Protein AF-W2YDT4-F1 (afdb_monomer)

Nearest PDB structures (foldseek):
  3k9j-assembly3_B  TM=7.344E-01  e=1.914E+00  Homo sapiens
  3k9j-assembly2_A  TM=7.293E-01  e=2.520E+00  Homo sapiens
  3f2k-assembly2_B  TM=7.353E-01  e=2.813E+00  Homo sapiens
  3k9k-assembly3_B  TM=7.301E-01  e=3.140E+00  Homo sapiens

Secondary structure (DSSP, 8-state):
--------TTPPTT-------PPP--TT-GGG-HIIIIIHHHHHHHHTTS---SHHHHHHHHHHHHHHS-HHHHHHHHHHHHHHHHHHHHTTT-S-PPPP---HHHHHHHT---SSPPPPHHHHHHHHHHHHTT--

Foldseek 3Di:
DDDDDDPPPDDPPDDPPPPDDDDDDDPPCLLLDLCSVFVVVQLVVQLVVDDDDDPVSSVVSSVVSNVPDDPVRSLVSQAQSLQCVLVCLVVVNDDPDDRDPPVQVVCVVVVRSDSHDDRDPVSVVSVVVVVVVVPD

Organism: NCBI:txid1317064

pLDDT: mean 85.75, std 14.41, range [34.41, 97.38]

Mean predicted aligned error: 9.28 Å

InterPro domains:
  IPR036397 Ribonuclease H superfamily [G3DSA:3.30.420.10] (7-96)

Structure (mmCIF, N/CA/C/O backbone):
data_AF-W2YDT4-F1
#
_entry.id   AF-W2YDT4-F1
#
loop_
_atom_site.group_PDB
_atom_site.id
_atom_site.type_symbol
_atom_site.label_atom_id
_atom_site.label_alt_id
_atom_site.label_comp_id
_atom_site.label_asym_id
_atom_site.label_entity_id
_atom_site.label_seq_id
_atom_site.pdbx_PDB_ins_code
_atom_site.Cartn_x
_atom_site.Cartn_y
_atom_site.Cartn_z
_atom_site.occupancy
_atom_site.B_iso_or_equiv
_atom_site.auth_seq_id
_atom_site.auth_comp_id
_atom_site.auth_asym_id
_atom_site.auth_atom_id
_atom_site.pdbx_PDB_model_num
ATOM 1 N N . MET A 1 1 ? -22.522 5.762 -33.317 1.00 40.12 1 MET A N 1
ATOM 2 C CA . MET A 1 1 ? -23.698 6.474 -32.758 1.00 40.12 1 MET A CA 1
ATOM 3 C C . MET A 1 1 ? -24.072 5.719 -31.491 1.00 40.12 1 MET A C 1
ATOM 5 O O . MET A 1 1 ? -24.347 4.539 -31.597 1.00 40.12 1 MET A O 1
ATOM 9 N N . VAL A 1 2 ? -23.873 6.236 -30.281 1.00 34.41 2 VAL A N 1
ATOM 10 C CA . VAL A 1 2 ? -24.555 7.403 -29.704 1.00 34.41 2 VAL A CA 1
ATOM 11 C C . VAL A 1 2 ? -23.588 8.179 -28.803 1.00 34.41 2 VAL A C 1
ATOM 13 O O . VAL A 1 2 ? -23.019 7.625 -27.869 1.00 34.41 2 VAL A O 1
ATOM 16 N N . GLU A 1 3 ? -23.416 9.467 -29.082 1.00 36.69 3 GLU A N 1
ATOM 17 C CA . GLU A 1 3 ? -22.705 10.405 -28.217 1.00 36.69 3 GLU A CA 1
ATOM 18 C C . GLU A 1 3 ? -23.715 10.978 -27.212 1.00 36.69 3 GLU A C 1
ATOM 20 O O . GLU A 1 3 ? -24.691 11.632 -27.590 1.00 36.69 3 GLU A O 1
ATOM 25 N N . ALA A 1 4 ? -23.530 10.690 -25.923 1.00 40.09 4 ALA A N 1
ATOM 26 C CA . ALA A 1 4 ? -24.404 11.188 -24.869 1.00 40.09 4 ALA A CA 1
ATOM 27 C C . ALA A 1 4 ? -24.077 12.659 -24.564 1.00 40.09 4 ALA A C 1
ATOM 29 O O . ALA A 1 4 ? -23.280 12.971 -23.680 1.00 40.09 4 ALA A O 1
ATOM 30 N N . LYS A 1 5 ? -24.718 13.589 -25.280 1.00 46.34 5 LYS A N 1
ATOM 31 C CA . LYS A 1 5 ? -24.719 15.011 -24.910 1.00 46.34 5 LYS A CA 1
ATOM 32 C C . LYS A 1 5 ? -25.525 15.192 -23.623 1.00 46.34 5 LYS A C 1
ATOM 34 O O . LYS A 1 5 ? -26.749 15.301 -23.654 1.00 46.34 5 LYS A O 1
ATOM 39 N N . ARG A 1 6 ? -24.848 15.238 -22.472 1.00 53.28 6 ARG A N 1
ATOM 40 C CA . ARG A 1 6 ? -25.467 15.697 -21.219 1.00 53.28 6 ARG A CA 1
ATOM 41 C C . ARG A 1 6 ? -25.870 17.165 -21.388 1.00 53.28 6 ARG A C 1
ATOM 43 O O . ARG A 1 6 ? -25.023 18.043 -21.522 1.00 53.28 6 ARG A O 1
ATOM 50 N N . SER A 1 7 ? -27.178 17.413 -21.412 1.00 46.66 7 SER A N 1
ATOM 51 C CA . SER A 1 7 ? -27.765 18.751 -21.474 1.00 46.66 7 SER A CA 1
ATOM 52 C C . SER A 1 7 ? -27.407 19.539 -20.209 1.00 46.66 7 SER A C 1
ATOM 54 O O . SER A 1 7 ? -27.920 19.275 -19.126 1.00 46.66 7 SER A O 1
ATOM 56 N N . SER A 1 8 ? -26.493 20.498 -20.358 1.00 57.59 8 SER A N 1
ATOM 57 C CA . SER A 1 8 ? -26.018 21.414 -19.307 1.00 57.59 8 SER A CA 1
ATOM 58 C C . SER A 1 8 ? -27.014 22.554 -18.999 1.00 57.59 8 SER A C 1
ATOM 60 O O . SER A 1 8 ? -26.849 23.299 -18.039 1.00 57.59 8 SER A O 1
ATOM 62 N N . LYS A 1 9 ? -28.092 22.698 -19.783 1.00 57.41 9 LYS A N 1
ATOM 63 C CA . LYS A 1 9 ? -28.881 23.944 -19.831 1.00 57.41 9 LYS A CA 1
ATOM 64 C C . LYS A 1 9 ? -29.820 24.220 -18.642 1.00 57.41 9 LYS A C 1
ATOM 66 O O . LYS A 1 9 ? -30.321 25.331 -18.571 1.00 57.41 9 LYS A O 1
ATOM 71 N N . ASN A 1 10 ? -30.009 23.289 -17.698 1.00 55.78 10 ASN A N 1
ATOM 72 C CA . ASN A 1 10 ? -30.939 23.457 -16.560 1.00 55.78 10 ASN A CA 1
ATOM 73 C C . ASN A 1 10 ? -30.293 23.276 -15.166 1.00 55.78 10 ASN A C 1
ATOM 75 O O . ASN A 1 10 ? -30.990 22.941 -14.208 1.00 55.78 10 ASN A O 1
ATOM 79 N N . ARG A 1 11 ? -28.971 23.446 -15.008 1.00 58.09 11 ARG A N 1
ATOM 80 C CA . ARG A 1 11 ? -28.331 23.295 -13.685 1.00 58.09 11 ARG A CA 1
ATOM 81 C C . ARG A 1 11 ? -28.534 24.570 -12.840 1.00 58.09 11 ARG A C 1
ATOM 83 O O . ARG A 1 11 ? -28.184 25.646 -13.322 1.00 58.09 11 ARG A O 1
ATOM 90 N N . PRO A 1 12 ? -29.054 24.481 -11.599 1.00 60.03 12 PRO A N 1
ATOM 91 C CA . PRO A 1 12 ? -29.156 25.636 -10.708 1.00 60.03 12 PRO A CA 1
ATOM 92 C C . PRO A 1 12 ? -27.767 26.233 -10.448 1.00 60.03 12 PRO A C 1
ATOM 94 O O . PRO A 1 12 ? -26.798 25.509 -10.196 1.00 60.03 12 PRO A O 1
ATOM 97 N N . ALA A 1 13 ? -27.670 27.559 -10.554 1.00 57.53 13 ALA A N 1
ATOM 98 C CA . ALA A 1 13 ? -26.434 28.299 -10.341 1.00 57.53 13 ALA A CA 1
ATOM 99 C C . ALA A 1 13 ? -25.948 28.114 -8.892 1.00 57.53 13 ALA A C 1
ATOM 101 O O . ALA A 1 13 ? -26.710 28.335 -7.955 1.00 57.53 13 ALA A O 1
ATOM 102 N N . GLY A 1 14 ? -24.688 27.703 -8.713 1.00 67.19 14 GLY A N 1
ATOM 103 C CA . GLY A 1 14 ? -24.040 27.616 -7.397 1.00 67.19 14 GLY A CA 1
ATOM 104 C C . GLY A 1 14 ? -23.613 26.220 -6.935 1.00 67.19 14 GLY A C 1
ATOM 105 O O . GLY A 1 14 ? -22.966 26.117 -5.897 1.00 67.19 14 GLY A O 1
ATOM 106 N N . ILE A 1 15 ? -23.902 25.147 -7.682 1.00 66.75 15 ILE A N 1
ATOM 107 C CA . ILE A 1 15 ? -23.344 23.823 -7.360 1.00 66.75 15 ILE A CA 1
ATOM 108 C C . ILE A 1 15 ? -21.902 23.757 -7.889 1.00 66.75 15 ILE A C 1
ATOM 110 O O . ILE A 1 15 ? -21.724 23.843 -9.110 1.00 66.75 15 ILE A O 1
ATOM 114 N N . PRO A 1 16 ? -20.878 23.590 -7.026 1.00 72.25 16 PRO A N 1
ATOM 115 C CA . PRO A 1 16 ? -19.511 23.402 -7.486 1.00 72.25 16 PRO A CA 1
ATOM 116 C C . PRO A 1 16 ? -19.448 22.168 -8.386 1.00 72.25 16 PRO A C 1
ATOM 118 O O . PRO A 1 16 ? -19.904 21.080 -8.031 1.00 72.25 16 PRO A O 1
ATOM 121 N N . GLU A 1 17 ? -18.911 22.350 -9.588 1.00 70.56 17 GLU A N 1
ATOM 122 C CA . GLU A 1 17 ? -18.730 21.254 -10.524 1.00 70.56 17 GLU A CA 1
ATOM 123 C C . GLU A 1 17 ? -17.663 20.304 -9.975 1.00 70.56 17 GLU A C 1
ATOM 125 O O . GLU A 1 17 ? -16.486 20.651 -9.870 1.00 70.56 17 GLU A O 1
ATOM 130 N N . LEU A 1 18 ? -18.084 19.096 -9.595 1.00 78.31 18 LEU A N 1
ATOM 131 C CA . LEU A 1 18 ? -17.175 18.027 -9.202 1.00 78.31 18 LEU A CA 1
ATOM 132 C C . LEU A 1 18 ? -16.365 17.602 -10.429 1.00 78.31 18 LEU A C 1
ATOM 134 O O . LEU A 1 18 ? -16.797 16.776 -11.234 1.00 78.31 18 LEU A O 1
ATOM 138 N N . LYS A 1 19 ? -15.175 18.183 -10.577 1.00 76.12 19 LYS A N 1
ATOM 139 C CA . LYS A 1 19 ? -14.216 17.799 -11.610 1.00 76.12 19 LYS A CA 1
ATOM 140 C C . LYS A 1 19 ? -13.505 16.518 -11.175 1.00 76.12 19 LYS A C 1
ATOM 142 O O . LYS A 1 19 ? -12.483 16.557 -10.498 1.00 76.12 19 LYS A O 1
ATOM 147 N N . CYS A 1 20 ? -14.077 15.375 -11.538 1.00 70.75 20 CYS A N 1
ATOM 148 C CA . CYS A 1 20 ? -13.457 14.070 -11.340 1.00 70.75 20 CYS A CA 1
ATOM 149 C C . CYS A 1 20 ? -12.652 13.692 -12.591 1.00 70.75 20 CYS A C 1
ATOM 151 O O . CYS A 1 20 ? -13.214 13.588 -13.681 1.00 70.75 20 CYS A O 1
ATOM 153 N N . THR A 1 21 ? -11.344 13.490 -12.442 1.00 75.44 21 THR A N 1
ATOM 154 C CA . THR A 1 21 ? -10.492 12.956 -13.511 1.00 75.44 21 THR A CA 1
ATOM 155 C C . THR A 1 21 ? -10.430 11.439 -13.360 1.00 75.44 21 THR A C 1
ATOM 157 O O . THR A 1 21 ? -9.904 10.939 -12.367 1.00 75.44 21 THR A O 1
ATOM 160 N N . SER A 1 22 ? -10.972 10.689 -14.320 1.00 72.44 22 SER A N 1
ATOM 161 C CA . SER A 1 22 ? -10.860 9.228 -14.326 1.00 72.44 22 SER A CA 1
ATOM 162 C C . SER A 1 22 ? -9.451 8.814 -14.745 1.00 72.44 22 SER A C 1
ATOM 164 O O . SER A 1 22 ? -9.018 9.129 -15.853 1.00 72.44 22 SER A O 1
ATOM 166 N N . ILE A 1 23 ? -8.748 8.088 -13.879 1.00 82.12 23 ILE A N 1
ATOM 167 C CA . ILE A 1 23 ? -7.459 7.474 -14.212 1.00 82.12 23 ILE A CA 1
ATOM 168 C C . ILE A 1 23 ? -7.731 6.118 -14.873 1.00 82.12 23 ILE A C 1
ATOM 170 O O . ILE A 1 23 ? -8.568 5.349 -14.396 1.00 82.12 23 ILE A O 1
ATOM 174 N N . ALA A 1 24 ? -7.039 5.823 -15.974 1.00 80.75 24 ALA A N 1
ATOM 175 C CA . ALA A 1 24 ? -7.175 4.546 -16.665 1.00 80.75 24 ALA A CA 1
ATOM 176 C C . ALA A 1 24 ? -6.672 3.391 -15.783 1.00 80.75 24 ALA A C 1
ATOM 178 O O . ALA A 1 24 ? -5.576 3.450 -15.225 1.00 80.75 24 ALA A O 1
ATOM 179 N N . LYS A 1 25 ? -7.469 2.323 -15.685 1.00 81.31 25 LYS A N 1
ATOM 180 C CA . LYS A 1 25 ? -7.113 1.082 -14.992 1.00 81.31 25 LYS A CA 1
ATOM 181 C C . LYS A 1 25 ? -7.338 -0.098 -15.943 1.00 81.31 25 LYS A C 1
ATOM 183 O O . LYS A 1 25 ? -8.445 -0.233 -16.466 1.00 81.31 25 LYS A O 1
ATOM 188 N N . PRO A 1 26 ? -6.336 -0.965 -16.156 1.00 85.06 26 PRO A N 1
ATOM 189 C CA . PRO A 1 26 ? -6.505 -2.151 -16.980 1.00 85.06 26 PRO A CA 1
ATOM 190 C C . PRO A 1 26 ? -7.520 -3.129 -16.360 1.00 85.06 26 PRO A C 1
ATOM 192 O O . PRO A 1 26 ? -7.642 -3.220 -15.130 1.00 85.06 26 PRO A O 1
ATOM 195 N N . PRO A 1 27 ? -8.255 -3.887 -17.192 1.00 85.56 27 PRO A N 1
ATOM 196 C CA . PRO A 1 27 ? -9.226 -4.862 -16.713 1.00 85.56 27 PRO A CA 1
ATOM 197 C C . PRO A 1 27 ? -8.548 -5.967 -15.888 1.00 85.56 27 PRO A C 1
ATOM 199 O O . PRO A 1 27 ? -7.432 -6.381 -16.185 1.00 85.56 27 PRO A O 1
ATOM 202 N N . ARG A 1 28 ? -9.251 -6.478 -14.864 1.00 86.56 28 ARG A N 1
ATOM 203 C CA . ARG A 1 28 ? -8.824 -7.610 -14.007 1.00 86.56 28 ARG A CA 1
ATOM 204 C C . ARG A 1 28 ? -7.496 -7.411 -13.255 1.00 86.56 28 ARG A C 1
ATOM 206 O O . ARG A 1 28 ? -6.818 -8.384 -12.941 1.00 86.56 28 ARG A O 1
ATOM 213 N N . ARG A 1 29 ? -7.139 -6.166 -12.929 1.00 86.38 29 ARG A N 1
ATOM 214 C CA . ARG A 1 29 ? -5.909 -5.830 -12.188 1.00 86.38 29 ARG A CA 1
ATOM 215 C C . ARG A 1 29 ? -6.193 -5.239 -10.813 1.00 86.38 29 ARG A C 1
ATOM 217 O O . ARG A 1 29 ? -6.051 -4.029 -10.657 1.00 86.38 29 ARG A O 1
ATOM 224 N N . PRO A 1 30 ? -6.662 -6.026 -9.826 1.00 86.69 30 PRO A N 1
ATOM 225 C CA . PRO A 1 30 ? -6.997 -5.510 -8.492 1.00 86.69 30 PRO A CA 1
ATOM 226 C C . PRO A 1 30 ? -5.795 -4.839 -7.813 1.00 86.69 30 PRO A C 1
ATOM 228 O O . PRO A 1 30 ? -5.937 -3.803 -7.179 1.00 86.69 30 PRO A O 1
ATOM 231 N N . ASP A 1 31 ? -4.594 -5.339 -8.072 1.00 89.69 31 ASP A N 1
ATOM 232 C CA . ASP A 1 31 ? -3.313 -4.830 -7.591 1.00 89.69 31 ASP A CA 1
ATOM 233 C C . ASP A 1 31 ? -2.984 -3.390 -8.035 1.00 89.69 31 ASP A C 1
ATOM 235 O O . ASP A 1 31 ? -2.166 -2.723 -7.407 1.00 89.69 31 ASP A O 1
ATOM 239 N N . PHE A 1 32 ? -3.661 -2.870 -9.065 1.00 91.44 32 PHE A N 1
ATOM 240 C CA . PHE A 1 32 ? -3.537 -1.472 -9.508 1.00 91.44 32 PHE A CA 1
ATOM 241 C C . PHE A 1 32 ? -4.506 -0.521 -8.786 1.00 91.44 32 PHE A C 1
ATOM 243 O O . PHE A 1 32 ? -4.663 0.632 -9.176 1.00 91.44 32 PHE A O 1
ATOM 250 N N . ASN A 1 33 ? -5.236 -1.001 -7.781 1.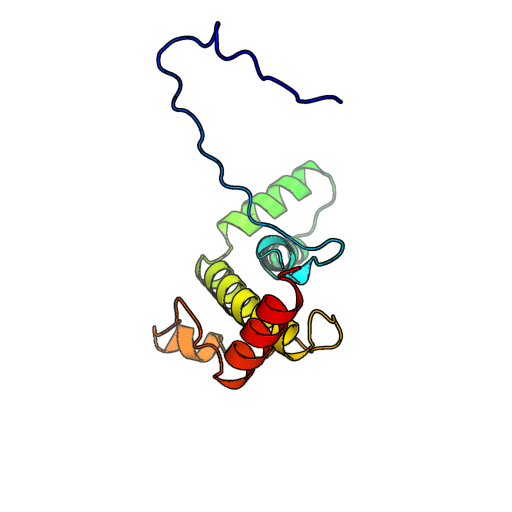00 91.56 33 ASN A N 1
ATOM 251 C CA . ASN A 1 33 ? -6.0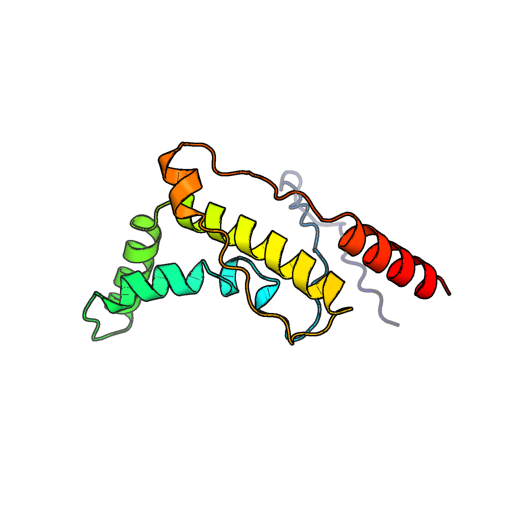83 -0.176 -6.928 1.00 91.56 33 ASN A CA 1
ATOM 252 C C . ASN A 1 33 ? -5.520 -0.198 -5.509 1.00 91.56 33 ASN A C 1
ATOM 254 O O . ASN A 1 33 ? -5.458 -1.250 -4.884 1.00 91.56 33 ASN A O 1
ATOM 258 N N . VAL A 1 34 ? -5.148 0.970 -4.981 1.00 91.81 34 VAL A N 1
ATOM 259 C CA . VAL A 1 34 ? -4.616 1.092 -3.614 1.00 91.81 34 VAL A CA 1
ATOM 260 C C . VAL A 1 34 ? -5.586 0.542 -2.560 1.00 91.81 34 VAL A C 1
ATOM 262 O O . VAL A 1 34 ? -5.147 0.003 -1.540 1.00 91.81 34 VAL A O 1
ATOM 265 N N . LEU A 1 35 ? -6.895 0.645 -2.819 1.00 92.06 35 LEU A N 1
ATOM 266 C CA . LEU A 1 35 ? -7.925 0.176 -1.900 1.00 92.06 35 LEU A CA 1
ATOM 267 C C . LEU A 1 35 ? -7.916 -1.354 -1.789 1.00 92.06 35 LEU A C 1
ATOM 269 O O . LEU A 1 35 ? -7.836 -1.884 -0.680 1.00 92.06 35 LEU A O 1
ATOM 273 N N . ASP A 1 36 ? -7.896 -2.038 -2.935 1.00 92.12 36 ASP A N 1
ATOM 274 C CA . ASP A 1 36 ? -7.848 -3.503 -3.020 1.00 92.12 36 ASP A CA 1
ATOM 275 C C . ASP A 1 36 ? -6.478 -4.051 -2.584 1.00 92.12 36 ASP A C 1
ATOM 277 O O . ASP A 1 36 ? -6.398 -5.076 -1.912 1.00 92.12 36 ASP A O 1
ATOM 281 N N . LEU A 1 37 ? -5.392 -3.350 -2.934 1.00 90.69 37 LEU A N 1
ATOM 282 C CA . LEU A 1 37 ? -4.017 -3.799 -2.704 1.00 90.69 37 LEU A CA 1
ATOM 283 C C . LEU A 1 37 ? -3.663 -3.922 -1.216 1.00 90.69 37 LEU A C 1
ATOM 285 O O . LEU A 1 37 ? -2.847 -4.764 -0.844 1.00 90.69 37 LEU A O 1
ATOM 289 N N . GLY A 1 38 ? -4.228 -3.074 -0.355 1.00 89.94 38 GLY A N 1
ATOM 290 C CA . GLY A 1 38 ? -3.857 -3.104 1.060 1.00 89.94 38 GLY A CA 1
ATOM 291 C C . GLY A 1 38 ? -4.788 -2.395 2.030 1.00 89.94 38 GLY A C 1
ATOM 292 O O . GLY A 1 38 ? -4.741 -2.699 3.219 1.00 89.94 38 GLY A O 1
ATOM 293 N N . PHE A 1 39 ? -5.621 -1.458 1.579 1.00 91.06 39 PHE A N 1
ATOM 294 C CA . PHE A 1 39 ? -6.463 -0.703 2.506 1.00 91.06 39 PHE A CA 1
ATOM 295 C C . PHE A 1 39 ? -7.588 -1.569 3.084 1.00 91.06 39 PHE A C 1
ATOM 297 O O . PHE A 1 39 ? -7.687 -1.715 4.303 1.00 91.06 39 PHE A O 1
ATOM 304 N N . PHE A 1 40 ? -8.382 -2.214 2.224 1.00 92.50 40 PHE A N 1
ATOM 305 C CA . PHE A 1 40 ? -9.486 -3.067 2.667 1.00 92.50 40 PHE A CA 1
ATOM 306 C C . PHE A 1 40 ? -9.001 -4.288 3.443 1.00 92.50 40 PHE A C 1
ATOM 308 O O . PHE A 1 40 ? -9.564 -4.598 4.490 1.00 92.50 40 PHE A O 1
ATOM 315 N N . SER A 1 41 ? -7.911 -4.925 3.006 1.00 93.06 41 SER A N 1
ATOM 316 C CA . SER A 1 41 ? -7.324 -6.055 3.735 1.00 93.06 41 SER A CA 1
ATOM 317 C C . SER A 1 41 ? -6.822 -5.653 5.125 1.00 93.06 41 SER A C 1
ATOM 319 O O . SER A 1 41 ? -6.939 -6.436 6.067 1.00 93.06 41 SER A O 1
ATOM 321 N N . SER A 1 42 ? -6.337 -4.418 5.293 1.00 93.94 42 SER A N 1
ATOM 322 C CA . SER A 1 42 ? -5.951 -3.898 6.608 1.00 93.94 42 SER A CA 1
ATOM 323 C C . SER A 1 42 ? -7.159 -3.720 7.528 1.00 93.94 42 SER A C 1
ATOM 325 O O . SER A 1 42 ? -7.124 -4.190 8.662 1.00 93.94 42 SER A O 1
ATOM 327 N N . ILE A 1 43 ? -8.247 -3.108 7.049 1.00 94.62 43 ILE A N 1
ATOM 328 C CA . ILE A 1 43 ? -9.489 -2.965 7.833 1.00 94.62 43 ILE A CA 1
ATOM 329 C C . ILE A 1 43 ? -10.055 -4.342 8.189 1.00 94.62 43 ILE A C 1
ATOM 331 O O . ILE A 1 43 ? -10.419 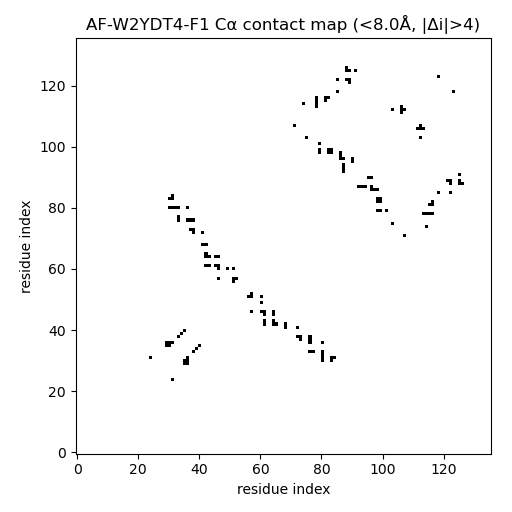-4.596 9.336 1.00 94.62 43 ILE A O 1
ATOM 335 N N . GLN A 1 44 ? -10.059 -5.265 7.230 1.00 93.69 44 GLN A N 1
ATOM 336 C CA . GLN A 1 44 ? -10.533 -6.627 7.435 1.00 93.69 44 GLN A CA 1
ATOM 337 C C . GLN A 1 44 ? -9.700 -7.366 8.496 1.00 93.69 44 GLN A C 1
ATOM 339 O O . GLN A 1 44 ? -10.253 -8.048 9.354 1.00 93.69 44 GLN A O 1
ATOM 344 N N . ALA A 1 45 ? -8.377 -7.175 8.522 1.00 93.75 45 ALA A N 1
ATOM 345 C CA . ALA A 1 45 ? -7.517 -7.738 9.563 1.00 93.75 45 ALA A CA 1
ATOM 346 C C . ALA A 1 45 ? -7.834 -7.198 10.973 1.00 93.75 45 ALA A C 1
ATOM 348 O O . ALA A 1 45 ? -7.662 -7.927 11.953 1.00 93.75 45 ALA A O 1
ATOM 349 N N . HIS A 1 46 ? -8.306 -5.951 11.094 1.00 91.38 46 HIS A N 1
ATOM 350 C CA . HIS A 1 46 ? -8.834 -5.414 12.354 1.00 91.38 46 HIS A CA 1
ATOM 351 C C . HIS A 1 46 ? -10.193 -6.036 12.700 1.00 91.38 46 HIS A C 1
ATOM 353 O O . HIS A 1 46 ? -10.390 -6.490 13.829 1.00 91.38 46 HIS A O 1
ATOM 359 N N . GLN A 1 47 ? -11.101 -6.119 11.725 1.00 92.31 47 GLN A N 1
ATOM 360 C CA . GLN A 1 47 ? -12.425 -6.717 11.897 1.00 92.31 47 GLN A CA 1
ATOM 361 C C . GLN A 1 47 ? -12.342 -8.186 12.347 1.00 92.31 47 GLN A C 1
ATOM 363 O O . GLN A 1 47 ? -13.062 -8.566 13.266 1.00 92.31 47 GLN A O 1
ATOM 368 N N . TYR A 1 48 ? -11.418 -8.989 11.805 1.00 92.38 48 TYR A N 1
ATOM 369 C CA . TYR A 1 48 ? -11.232 -10.401 12.183 1.00 92.38 48 TYR A CA 1
ATOM 370 C C . TYR A 1 48 ? -10.850 -10.632 13.652 1.00 92.38 48 TYR A C 1
ATOM 372 O O . TYR A 1 48 ? -10.973 -11.749 14.152 1.00 92.38 48 TYR A O 1
ATOM 380 N N . ARG A 1 49 ? -10.387 -9.598 14.364 1.00 92.12 49 ARG A N 1
ATOM 381 C CA . ARG A 1 49 ? -10.077 -9.686 15.801 1.00 92.12 49 ARG A CA 1
ATOM 382 C C . ARG A 1 49 ? -11.318 -9.537 16.681 1.00 92.12 49 ARG A C 1
ATOM 384 O O . ARG A 1 49 ? -11.237 -9.782 17.882 1.00 92.12 49 ARG A O 1
ATOM 391 N N . LYS A 1 50 ? -12.452 -9.129 16.105 1.00 91.25 50 LYS A N 1
ATOM 392 C CA . LYS A 1 50 ? -13.728 -8.916 16.793 1.00 91.25 50 LYS A CA 1
ATOM 393 C C . LYS A 1 50 ? -14.662 -10.084 16.482 1.00 91.25 50 LYS A C 1
ATOM 395 O O . LYS A 1 50 ? -14.703 -10.578 15.359 1.00 91.25 50 LYS A O 1
ATOM 400 N N . ARG A 1 51 ? -15.411 -10.548 17.486 1.00 92.00 51 ARG A N 1
ATOM 401 C CA . ARG A 1 51 ? -16.469 -11.546 17.274 1.00 92.00 51 ARG A CA 1
ATOM 402 C C . ARG A 1 51 ? -17.739 -10.826 16.855 1.00 92.00 51 ARG A C 1
ATOM 404 O O . ARG A 1 51 ? -18.152 -9.888 17.528 1.00 92.00 51 ARG A O 1
ATOM 411 N N . VAL A 1 52 ? -18.321 -11.276 15.754 1.00 95.50 52 VAL A N 1
ATOM 412 C CA . VAL A 1 52 ? -19.438 -10.619 15.082 1.00 95.50 52 VAL A CA 1
ATOM 413 C C . VAL A 1 52 ? -20.486 -11.679 14.761 1.00 95.50 52 VAL A C 1
ATOM 415 O O . VAL A 1 52 ? -20.127 -12.725 14.222 1.00 95.50 52 VAL A O 1
ATOM 418 N N . TYR A 1 53 ? -21.752 -11.434 15.097 1.00 95.81 53 TYR A N 1
ATOM 419 C CA . TYR A 1 53 ? -22.830 -12.428 14.958 1.00 95.81 53 TYR A CA 1
ATOM 420 C C . TYR A 1 53 ? -24.004 -11.960 14.090 1.00 95.81 53 TYR A C 1
ATOM 422 O O . TYR A 1 53 ? -24.895 -12.751 13.790 1.00 95.81 53 TYR A O 1
ATOM 430 N N . ASN A 1 54 ? -24.018 -10.691 13.685 1.00 96.12 54 ASN A N 1
ATOM 431 C CA . ASN A 1 54 ? -25.032 -10.109 12.811 1.00 96.12 54 ASN A CA 1
ATOM 432 C C . ASN A 1 54 ? -24.431 -8.974 11.962 1.00 96.12 54 ASN A C 1
ATOM 434 O O . ASN A 1 54 ? -23.242 -8.661 12.070 1.00 96.12 54 ASN A O 1
ATOM 438 N N . VAL A 1 55 ? -25.249 -8.404 11.077 1.00 96.81 55 VAL A N 1
ATOM 439 C CA . VAL A 1 55 ? -24.811 -7.380 10.120 1.00 96.81 55 VAL A CA 1
ATOM 440 C C . VAL A 1 55 ? -24.496 -6.066 10.830 1.00 96.81 55 VAL A C 1
ATOM 442 O O . VAL A 1 55 ? -23.515 -5.418 10.487 1.00 96.81 55 VAL A O 1
ATOM 445 N N . GLU A 1 56 ? -25.267 -5.699 11.848 1.00 97.38 56 GLU A N 1
ATOM 446 C CA . GLU A 1 56 ? -25.087 -4.465 12.614 1.00 97.38 56 GLU A CA 1
ATOM 447 C C . GLU A 1 56 ? -23.721 -4.454 13.308 1.00 97.38 56 GLU A C 1
ATOM 449 O O . GLU A 1 56 ? -22.922 -3.542 13.113 1.00 97.38 56 GLU A O 1
ATOM 454 N N . GLN A 1 57 ? -23.382 -5.542 14.003 1.00 96.69 57 GLN A N 1
ATOM 455 C CA . GLN A 1 57 ? -22.069 -5.702 14.625 1.00 96.69 57 GLN A CA 1
ATOM 456 C C . GLN A 1 57 ? -20.938 -5.726 13.588 1.00 96.69 57 GLN A C 1
ATOM 458 O O . GLN A 1 57 ? -19.807 -5.355 13.906 1.00 96.69 57 GLN A O 1
ATOM 463 N N . LEU A 1 58 ? -21.201 -6.201 12.362 1.00 96.25 58 LEU A N 1
ATOM 464 C CA . LEU A 1 58 ? -20.198 -6.210 11.295 1.00 96.25 58 LEU A CA 1
ATOM 465 C C . LEU A 1 58 ? -19.899 -4.792 10.826 1.00 96.25 58 LEU A C 1
ATOM 467 O O . LEU A 1 58 ? -18.727 -4.451 10.674 1.00 96.25 58 LEU A O 1
ATOM 471 N N . VAL A 1 59 ? -20.939 -3.980 10.632 1.00 96.50 59 VAL A N 1
ATOM 472 C CA . VAL A 1 59 ? -20.804 -2.559 10.300 1.00 96.50 59 VAL A CA 1
ATOM 473 C C . VAL A 1 59 ? -20.012 -1.851 11.399 1.00 96.50 59 VAL A C 1
ATOM 475 O O . VAL A 1 59 ? -18.965 -1.281 11.096 1.00 96.50 59 VAL A O 1
ATOM 478 N N . ASP A 1 60 ? -20.398 -2.016 12.667 1.00 96.44 60 ASP A N 1
ATOM 479 C CA . ASP A 1 60 ? -19.692 -1.420 13.811 1.00 96.44 60 ASP A CA 1
ATOM 480 C C . ASP A 1 60 ? -18.213 -1.845 13.868 1.00 96.44 60 ASP A C 1
ATOM 482 O O . ASP A 1 60 ? -17.313 -1.043 14.149 1.00 96.44 60 ASP A O 1
ATOM 486 N N . ALA A 1 61 ? -17.927 -3.123 13.592 1.00 95.81 61 ALA A N 1
ATOM 487 C CA . ALA A 1 61 ? -16.569 -3.653 13.591 1.00 95.81 61 ALA A CA 1
ATOM 488 C C . ALA A 1 61 ? -15.717 -3.069 12.454 1.00 95.81 61 ALA A C 1
ATOM 490 O O . ALA A 1 61 ? -14.538 -2.777 12.680 1.00 95.81 61 ALA A O 1
ATOM 491 N N . VAL A 1 62 ? -16.296 -2.889 11.262 1.00 95.88 62 VAL A N 1
ATOM 492 C CA . VAL A 1 62 ? -15.635 -2.277 10.099 1.00 95.88 62 VAL A CA 1
ATOM 493 C C . VAL A 1 62 ? -15.394 -0.787 10.333 1.00 95.88 62 VAL A C 1
ATOM 495 O O . VAL A 1 62 ? -14.273 -0.328 10.118 1.00 95.88 62 VAL A O 1
ATOM 498 N N . GLU A 1 63 ? -16.391 -0.048 10.824 1.00 96.19 63 GLU A N 1
ATOM 499 C CA . GLU A 1 63 ? -16.262 1.377 11.157 1.00 96.19 63 GLU A CA 1
ATOM 500 C C . GLU A 1 63 ? -15.188 1.604 12.220 1.00 96.19 63 GLU A C 1
ATOM 502 O O . GLU A 1 63 ? -14.277 2.415 12.042 1.00 96.19 63 GLU A O 1
ATOM 507 N N . SER A 1 64 ? -15.222 0.813 13.293 1.00 94.75 64 SER A N 1
ATOM 508 C CA . SER A 1 64 ? -14.189 0.866 14.324 1.00 94.75 64 SER A CA 1
ATOM 509 C C . SER A 1 64 ? -12.812 0.509 13.756 1.00 94.75 64 SER A C 1
ATOM 511 O O . SER A 1 64 ? -11.822 1.157 14.078 1.00 94.75 64 SER A O 1
ATOM 513 N N . GLY A 1 65 ? -12.734 -0.507 12.888 1.00 93.94 65 GLY A N 1
ATOM 514 C CA . GLY A 1 65 ? -11.493 -0.894 12.218 1.00 93.94 65 GLY A CA 1
ATOM 515 C C . GLY A 1 65 ? -10.925 0.223 11.341 1.00 93.94 65 GLY A C 1
ATOM 516 O O . GLY A 1 65 ? -9.713 0.418 11.321 1.00 93.94 65 GLY A O 1
ATOM 517 N N . PHE A 1 66 ? -11.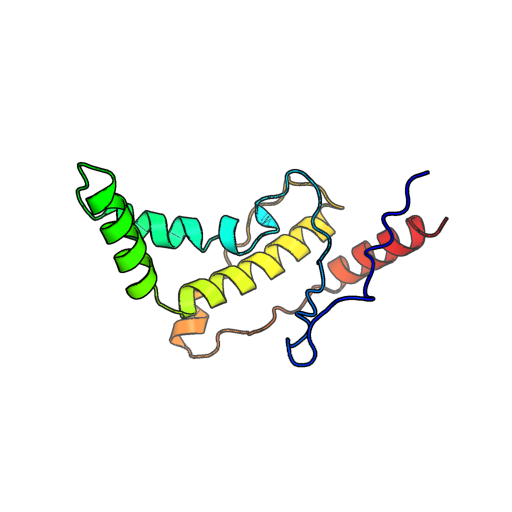784 0.986 10.664 1.00 93.81 66 PHE A N 1
ATOM 518 C CA . PHE A 1 66 ? -11.395 2.168 9.898 1.00 93.81 66 PHE A CA 1
ATOM 519 C C . PHE A 1 66 ? -10.839 3.279 10.801 1.00 93.81 66 PHE A C 1
ATOM 521 O O . PHE A 1 66 ? -9.775 3.818 10.503 1.00 93.81 66 PHE A O 1
ATOM 528 N N . VAL A 1 67 ? -11.505 3.584 11.921 1.00 94.00 67 VAL A N 1
ATOM 529 C CA . VAL A 1 67 ? -11.060 4.610 12.886 1.00 94.00 67 VAL A CA 1
ATOM 530 C C . VAL A 1 67 ? -9.745 4.223 13.573 1.00 94.00 67 VAL A C 1
ATOM 532 O O . VAL A 1 67 ? -8.873 5.065 13.777 1.00 94.00 67 VAL A O 1
ATOM 535 N N . GLU A 1 68 ? -9.577 2.946 13.919 1.00 92.69 68 GLU A N 1
ATOM 536 C CA . GLU A 1 68 ? -8.354 2.421 14.535 1.00 92.69 68 GLU A CA 1
ATOM 537 C C . GLU A 1 68 ? -7.166 2.374 13.559 1.00 92.69 68 GLU A C 1
ATOM 539 O O . GLU A 1 68 ? -6.003 2.320 13.986 1.00 92.69 68 GLU A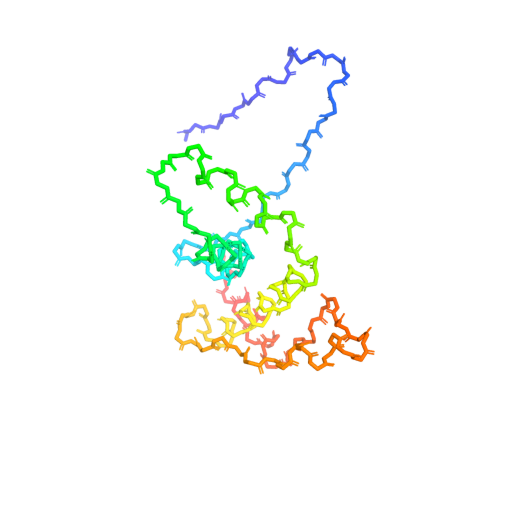 O 1
ATOM 544 N N . LEU A 1 69 ? -7.431 2.351 12.249 1.00 93.50 69 LEU A N 1
ATOM 545 C CA . LEU A 1 69 ? -6.389 2.178 11.254 1.00 93.50 69 LEU A CA 1
ATOM 546 C C . LEU A 1 69 ? -5.497 3.419 11.184 1.00 93.50 69 LEU A C 1
ATOM 548 O O . LEU A 1 69 ? -5.911 4.521 10.833 1.00 93.50 69 LEU A O 1
ATOM 552 N N . LYS A 1 70 ? -4.208 3.223 11.456 1.00 92.50 70 LYS A N 1
ATOM 553 C CA . LYS A 1 70 ? -3.221 4.302 11.370 1.00 92.50 70 LYS A CA 1
ATOM 554 C C . LYS A 1 70 ? -3.086 4.777 9.922 1.00 92.50 70 LYS A C 1
ATOM 556 O O . LYS A 1 70 ? -2.865 3.964 9.024 1.00 92.50 70 LYS A O 1
ATOM 561 N N . SER A 1 71 ? -3.084 6.093 9.712 1.00 90.00 71 SER A N 1
ATOM 562 C CA . SER A 1 71 ? -2.882 6.722 8.393 1.00 90.00 71 SER A CA 1
ATOM 563 C C . SER A 1 71 ? -1.619 6.230 7.673 1.00 90.00 71 SER A C 1
ATOM 565 O O . SER A 1 71 ? -1.620 6.052 6.457 1.00 90.00 71 SER A O 1
ATOM 567 N N . VAL A 1 72 ? -0.565 5.904 8.429 1.00 92.19 72 VAL A N 1
ATOM 568 C CA . VAL A 1 72 ? 0.683 5.334 7.898 1.00 92.19 72 VAL A CA 1
ATOM 569 C C . VAL A 1 72 ? 0.472 4.024 7.129 1.00 92.19 72 VAL A C 1
ATOM 571 O O . VAL A 1 72 ? 1.254 3.710 6.233 1.00 92.19 72 VAL A O 1
ATOM 574 N N . THR A 1 73 ? -0.570 3.249 7.443 1.00 92.38 73 THR A N 1
ATOM 575 C CA . THR A 1 73 ? -0.911 2.034 6.693 1.00 92.38 73 THR A CA 1
ATOM 576 C C . THR A 1 73 ? -1.281 2.379 5.256 1.00 92.38 73 THR A C 1
ATOM 578 O O . THR A 1 73 ? -0.757 1.762 4.332 1.00 92.38 73 THR A O 1
ATOM 581 N N . LEU A 1 74 ? -2.099 3.416 5.057 1.00 91.50 74 LEU A N 1
ATOM 582 C CA . LEU A 1 74 ? -2.473 3.877 3.723 1.00 91.50 74 LEU A CA 1
ATOM 583 C C . LEU A 1 74 ? -1.246 4.389 2.952 1.00 91.50 74 LEU A C 1
ATOM 585 O O . LEU A 1 74 ? -1.055 4.022 1.793 1.00 91.50 74 LEU A O 1
ATOM 589 N N . SER A 1 75 ? -0.354 5.142 3.603 1.00 92.81 75 SER A N 1
ATOM 590 C CA . SER A 1 75 ? 0.907 5.584 2.988 1.00 92.81 75 SER A CA 1
ATOM 591 C C . SER A 1 75 ? 1.772 4.401 2.530 1.00 92.81 75 SER A C 1
ATOM 593 O O . SER A 1 75 ? 2.305 4.403 1.420 1.00 92.81 75 SER A O 1
ATOM 595 N N . LYS A 1 76 ? 1.862 3.331 3.334 1.00 93.62 76 LYS A N 1
ATOM 596 C CA . LYS A 1 76 ? 2.560 2.094 2.939 1.00 93.62 76 LYS A CA 1
ATOM 597 C C . LYS A 1 76 ? 1.897 1.405 1.743 1.00 93.62 76 LYS A C 1
ATOM 599 O O . LYS A 1 76 ? 2.614 0.833 0.917 1.00 93.62 76 LYS A O 1
ATOM 604 N N . SER A 1 77 ? 0.568 1.441 1.638 1.00 93.81 77 SER A N 1
ATOM 605 C CA . SER A 1 77 ? -0.167 0.905 0.486 1.00 93.81 77 SER A CA 1
ATOM 606 C C . SER A 1 77 ? 0.141 1.684 -0.791 1.00 93.81 77 SER A C 1
ATOM 608 O O . SER A 1 77 ? 0.411 1.056 -1.810 1.00 93.81 77 SER A O 1
ATOM 610 N N . PHE A 1 78 ? 0.215 3.019 -0.737 1.00 93.94 78 PHE A N 1
ATOM 611 C CA . PHE A 1 78 ? 0.626 3.841 -1.885 1.00 93.94 78 PHE A CA 1
ATOM 612 C C . PHE A 1 78 ? 2.045 3.524 -2.361 1.00 93.94 78 PHE A C 1
ATOM 614 O O . PHE A 1 78 ? 2.273 3.348 -3.555 1.00 93.94 78 PHE A O 1
ATOM 621 N N . ILE A 1 79 ? 2.988 3.369 -1.433 1.00 95.12 79 ILE A N 1
ATOM 622 C CA . ILE A 1 79 ? 4.366 2.990 -1.771 1.00 95.12 79 ILE A CA 1
ATOM 623 C C . ILE A 1 79 ? 4.427 1.589 -2.384 1.00 95.12 79 ILE A C 1
ATOM 625 O O . ILE A 1 79 ? 5.168 1.343 -3.333 1.00 95.12 79 ILE A O 1
ATOM 629 N N . THR A 1 80 ? 3.593 0.670 -1.901 1.00 95.00 80 THR A N 1
ATOM 630 C CA . THR A 1 80 ? 3.482 -0.669 -2.494 1.00 95.00 80 THR A CA 1
ATOM 631 C C . THR A 1 80 ? 2.874 -0.609 -3.896 1.00 95.00 80 THR A C 1
ATOM 633 O O . THR A 1 80 ? 3.384 -1.275 -4.792 1.00 95.00 80 THR A O 1
ATOM 636 N N . LEU A 1 81 ? 1.855 0.228 -4.121 1.00 94.75 81 LEU A N 1
ATOM 637 C CA . LEU A 1 81 ? 1.260 0.430 -5.444 1.00 94.75 81 LEU A CA 1
ATOM 638 C C . LEU A 1 81 ? 2.303 0.925 -6.450 1.00 94.75 81 LEU A C 1
ATOM 640 O O . LEU A 1 81 ? 2.390 0.382 -7.544 1.00 94.75 81 LEU A O 1
ATOM 644 N N . GLN A 1 82 ? 3.138 1.894 -6.072 1.00 95.00 82 GLN A N 1
ATOM 645 C CA . GLN A 1 82 ? 4.208 2.386 -6.945 1.00 95.00 82 GLN A CA 1
ATOM 646 C C . GLN A 1 82 ? 5.188 1.268 -7.330 1.00 95.00 82 GLN A C 1
ATOM 648 O O . GLN A 1 82 ? 5.517 1.124 -8.505 1.00 95.00 82 GLN A O 1
ATOM 653 N N . SER A 1 83 ? 5.576 0.410 -6.377 1.00 95.19 83 SER A N 1
ATOM 654 C CA . SER A 1 83 ? 6.418 -0.753 -6.692 1.00 95.19 83 SER A CA 1
ATOM 655 C C . SER A 1 83 ? 5.720 -1.788 -7.577 1.00 95.19 83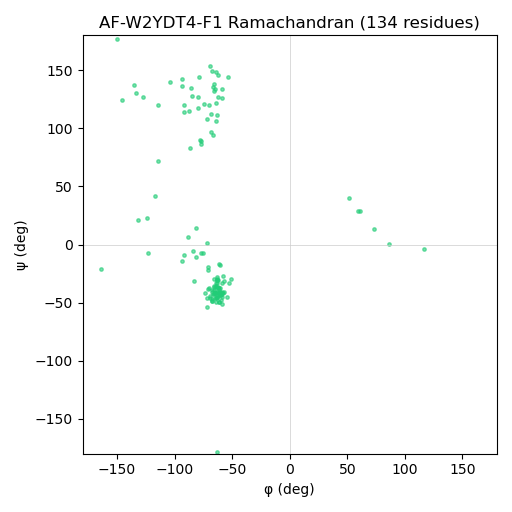 SER A C 1
ATOM 657 O O . SER A 1 83 ? 6.360 -2.385 -8.433 1.00 95.19 83 SER A O 1
ATOM 659 N N . VAL A 1 84 ? 4.411 -1.992 -7.410 1.00 94.88 84 VAL A N 1
ATOM 660 C CA . VAL A 1 84 ? 3.621 -2.910 -8.245 1.00 94.88 84 VAL A CA 1
ATOM 661 C C . VAL A 1 84 ? 3.537 -2.395 -9.680 1.00 94.88 84 VAL A C 1
ATOM 663 O O . VAL A 1 84 ? 3.716 -3.173 -10.611 1.00 94.88 84 VAL A O 1
ATOM 666 N N . LEU A 1 85 ? 3.322 -1.090 -9.864 1.00 93.62 85 LEU A N 1
ATOM 667 C CA . LEU A 1 85 ? 3.321 -0.459 -11.185 1.00 93.62 85 LEU A CA 1
ATOM 668 C C . LEU A 1 85 ? 4.681 -0.609 -11.876 1.00 93.62 85 LEU A C 1
ATOM 670 O O . LEU A 1 85 ? 4.729 -0.935 -13.059 1.00 93.62 85 LEU A O 1
ATOM 674 N N . GLU A 1 86 ? 5.781 -0.434 -11.141 1.00 95.25 86 GLU A N 1
ATOM 675 C CA . GLU A 1 86 ? 7.125 -0.693 -11.663 1.00 95.25 86 GLU A CA 1
ATOM 676 C C . GLU A 1 86 ? 7.322 -2.157 -12.070 1.00 95.25 86 GLU A C 1
ATOM 678 O O . GLU A 1 86 ? 7.741 -2.426 -13.194 1.00 95.25 86 GLU A O 1
ATOM 683 N N . GLN A 1 87 ? 6.970 -3.109 -11.204 1.00 95.44 87 GLN A N 1
ATOM 684 C CA . GLN A 1 87 ? 7.084 -4.533 -11.525 1.00 95.44 87 GLN A CA 1
ATOM 685 C C . GLN A 1 87 ? 6.232 -4.928 -12.734 1.00 95.44 87 GLN A C 1
ATOM 687 O O . GLN A 1 87 ? 6.677 -5.708 -13.570 1.00 95.44 87 GLN A O 1
ATOM 692 N N . ALA A 1 88 ? 5.039 -4.352 -12.875 1.00 93.81 88 ALA A N 1
ATOM 693 C CA . ALA A 1 88 ? 4.199 -4.585 -14.039 1.00 93.81 88 ALA A CA 1
ATOM 694 C C . ALA A 1 88 ? 4.813 -4.034 -15.328 1.00 93.81 88 ALA A C 1
ATOM 696 O O . ALA A 1 88 ? 4.677 -4.664 -16.373 1.00 93.81 88 ALA A O 1
ATOM 697 N N . MET A 1 89 ? 5.489 -2.884 -15.273 1.00 93.25 89 MET A N 1
ATOM 698 C CA . MET A 1 89 ? 6.220 -2.349 -16.424 1.00 93.25 89 MET A CA 1
ATOM 699 C C . MET A 1 89 ? 7.400 -3.252 -16.801 1.00 93.25 89 MET A C 1
ATOM 701 O O . MET A 1 89 ? 7.579 -3.545 -17.981 1.00 93.25 89 MET A O 1
ATOM 705 N N . LEU A 1 90 ? 8.156 -3.747 -15.816 1.00 94.31 90 LEU A N 1
ATOM 706 C CA . LEU A 1 90 ? 9.250 -4.703 -16.037 1.00 94.31 90 LEU A CA 1
ATOM 707 C C . LEU A 1 90 ? 8.747 -6.031 -16.633 1.00 94.31 90 LEU A C 1
ATOM 709 O O . LEU A 1 90 ? 9.377 -6.575 -17.535 1.00 94.31 90 LEU A O 1
ATOM 713 N N . ASP A 1 91 ? 7.573 -6.501 -16.205 1.00 93.00 91 ASP A N 1
ATOM 714 C CA . ASP A 1 91 ? 6.882 -7.681 -16.752 1.00 93.00 91 ASP A CA 1
ATOM 715 C C . ASP A 1 91 ? 6.088 -7.373 -18.041 1.00 93.00 91 ASP A C 1
ATOM 717 O O . ASP A 1 91 ? 5.223 -8.144 -18.451 1.00 93.00 91 ASP A O 1
ATOM 721 N N . ARG A 1 92 ? 6.323 -6.215 -18.680 1.00 89.94 92 ARG A N 1
ATOM 722 C CA . ARG A 1 92 ? 5.676 -5.791 -19.942 1.00 89.94 92 ARG A CA 1
ATOM 723 C C . ARG A 1 92 ? 4.142 -5.876 -19.912 1.00 89.94 92 ARG A C 1
ATOM 725 O O . ARG A 1 92 ? 3.501 -6.272 -20.881 1.00 89.94 92 ARG A O 1
ATOM 732 N N . GLY A 1 93 ? 3.543 -5.505 -18.784 1.00 88.50 93 GLY A N 1
ATOM 733 C CA . GLY A 1 93 ? 2.099 -5.550 -18.556 1.00 88.50 93 GLY A CA 1
ATOM 734 C C . GLY A 1 93 ? 1.574 -6.900 -18.057 1.00 88.50 93 GLY A C 1
ATOM 735 O O . GLY A 1 93 ? 0.375 -7.007 -17.785 1.00 88.50 93 GLY A O 1
ATOM 736 N N . GLY A 1 94 ? 2.439 -7.900 -17.872 1.00 89.38 94 GLY A N 1
ATOM 737 C CA . GLY A 1 94 ? 2.113 -9.184 -17.256 1.00 89.38 94 GLY A CA 1
ATOM 738 C C . GLY A 1 94 ? 1.671 -9.072 -15.791 1.00 89.38 94 GLY A C 1
ATOM 739 O O . GLY A 1 94 ? 1.506 -7.978 -15.238 1.00 89.38 94 GLY A O 1
ATOM 740 N N . ASN A 1 95 ? 1.400 -10.222 -15.174 1.00 89.94 95 ASN A N 1
ATOM 741 C CA . ASN A 1 95 ? 0.972 -10.353 -13.776 1.00 89.94 95 ASN A CA 1
ATOM 742 C C . ASN A 1 95 ? 1.774 -11.424 -13.011 1.00 89.94 95 ASN A C 1
ATOM 744 O O . ASN A 1 95 ? 1.294 -11.949 -12.007 1.00 89.94 95 ASN A O 1
ATOM 748 N N . THR A 1 96 ? 2.964 -11.776 -13.504 1.00 91.94 96 THR A N 1
ATOM 749 C CA . THR A 1 96 ? 3.775 -12.882 -12.966 1.00 91.94 96 THR A CA 1
ATOM 750 C C . THR A 1 96 ? 4.764 -12.439 -11.888 1.00 91.94 96 THR A C 1
ATOM 752 O O . THR A 1 96 ? 5.370 -13.267 -11.204 1.00 91.94 96 THR A O 1
ATOM 755 N N . TYR A 1 97 ? 4.909 -11.129 -11.695 1.00 91.69 97 TYR A N 1
ATOM 756 C CA . TYR A 1 97 ? 5.788 -10.557 -10.688 1.00 91.69 97 TYR A CA 1
ATOM 757 C C . TYR A 1 97 ? 5.294 -10.797 -9.258 1.00 91.69 97 TYR A C 1
ATOM 759 O O . TYR A 1 97 ? 4.104 -10.911 -8.961 1.00 91.69 97 TYR A O 1
ATOM 767 N N . LYS A 1 98 ? 6.249 -10.806 -8.328 1.00 91.56 98 LYS A N 1
ATOM 768 C CA . LYS A 1 98 ? 5.978 -10.827 -6.889 1.00 91.56 98 LYS A CA 1
ATOM 769 C C . LYS A 1 98 ? 5.960 -9.404 -6.351 1.00 91.56 98 LYS A C 1
ATOM 771 O O . LYS A 1 98 ? 6.778 -8.579 -6.748 1.00 91.56 98 LYS A O 1
ATOM 776 N N . ILE A 1 99 ? 5.063 -9.128 -5.406 1.00 91.62 99 ILE A N 1
ATOM 777 C CA . ILE A 1 99 ? 5.018 -7.830 -4.725 1.00 91.62 99 ILE A CA 1
ATOM 778 C C . ILE A 1 99 ? 6.319 -7.643 -3.920 1.00 91.62 99 ILE A C 1
ATOM 780 O O . ILE A 1 99 ? 6.599 -8.463 -3.039 1.00 91.62 99 ILE A O 1
ATOM 784 N N . PRO A 1 100 ? 7.110 -6.582 -4.169 1.00 91.38 100 PRO A N 1
ATOM 785 C CA . PRO A 1 100 ? 8.379 -6.385 -3.474 1.00 91.38 100 PRO A CA 1
ATOM 786 C C . PRO A 1 100 ? 8.217 -6.107 -1.970 1.00 91.38 100 PRO A C 1
ATOM 788 O O . PRO A 1 100 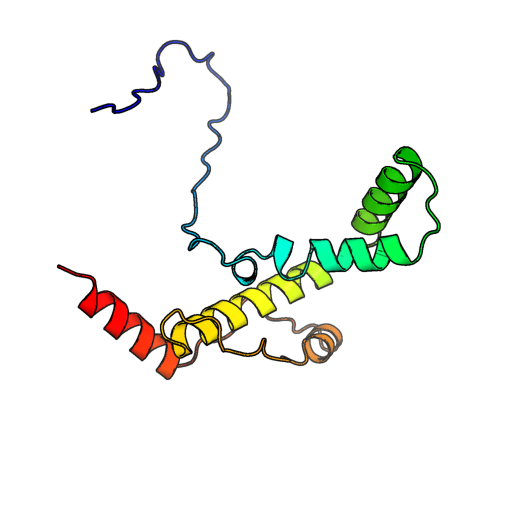? 7.421 -5.267 -1.533 1.00 91.38 100 PRO A O 1
ATOM 791 N N . HIS A 1 101 ? 9.045 -6.757 -1.148 1.00 91.88 101 HIS A N 1
ATOM 792 C CA . HIS A 1 101 ? 9.112 -6.514 0.296 1.00 91.88 101 HIS A CA 1
ATOM 793 C C . HIS A 1 101 ? 10.070 -5.357 0.622 1.00 91.88 101 HIS A C 1
ATOM 795 O O . HIS A 1 101 ? 11.217 -5.558 1.000 1.00 91.88 101 HIS A O 1
ATOM 801 N N . LEU A 1 102 ? 9.578 -4.122 0.516 1.00 91.50 102 LEU A N 1
ATOM 802 C CA . LEU A 1 102 ? 10.386 -2.895 0.649 1.00 91.50 102 LEU A CA 1
ATOM 803 C C . LEU A 1 102 ? 10.874 -2.555 2.078 1.00 91.50 102 LEU A C 1
ATOM 805 O O . LEU A 1 102 ? 11.466 -1.504 2.288 1.00 91.50 102 LEU A O 1
ATOM 809 N N . GLY A 1 103 ? 10.576 -3.372 3.096 1.00 91.12 103 GLY A N 1
ATOM 810 C CA . GLY A 1 103 ? 11.006 -3.087 4.476 1.00 91.12 103 GLY A CA 1
ATOM 811 C C . GLY A 1 103 ? 10.454 -1.776 5.066 1.00 91.12 103 GLY A C 1
ATOM 812 O O . GLY A 1 103 ? 11.084 -1.180 5.937 1.00 91.12 103 GLY A O 1
ATOM 813 N N . LYS A 1 104 ? 9.271 -1.337 4.609 1.00 93.50 104 LYS A N 1
ATOM 814 C CA . LYS A 1 104 ? 8.657 -0.021 4.893 1.00 93.50 104 LYS A CA 1
ATOM 815 C C . LYS A 1 104 ? 8.586 0.346 6.382 1.00 93.50 104 LYS A C 1
ATOM 817 O O . LYS A 1 104 ? 8.649 1.521 6.728 1.00 93.50 104 LYS A O 1
ATOM 822 N N . ASP A 1 105 ? 8.478 -0.635 7.278 1.00 92.94 105 ASP A N 1
ATOM 823 C CA . ASP A 1 105 ? 8.466 -0.394 8.729 1.00 92.94 105 ASP A CA 1
ATOM 824 C C . ASP A 1 105 ? 9.766 0.226 9.243 1.00 92.94 105 ASP A C 1
ATOM 826 O O . ASP A 1 105 ? 9.740 0.998 10.199 1.00 92.94 105 ASP A O 1
ATOM 830 N N . LYS A 1 106 ? 10.902 -0.082 8.605 1.00 92.94 106 LYS A N 1
ATOM 831 C CA . LYS A 1 106 ? 12.186 0.547 8.922 1.00 92.94 106 LYS A CA 1
ATOM 832 C C . LYS A 1 106 ? 12.138 2.046 8.627 1.00 92.94 106 LYS A C 1
ATOM 834 O O . LYS A 1 106 ? 12.543 2.829 9.477 1.00 92.94 106 LYS A O 1
ATOM 839 N N . TRP A 1 107 ? 11.601 2.433 7.472 1.00 92.94 107 TRP A N 1
ATOM 840 C CA . TRP A 1 107 ? 11.480 3.836 7.064 1.00 92.94 107 TRP A CA 1
ATOM 841 C C . TRP A 1 107 ? 10.539 4.616 7.976 1.00 92.94 107 TRP A C 1
ATOM 843 O O . TRP A 1 107 ? 10.882 5.700 8.431 1.00 92.94 107 TRP A O 1
ATOM 853 N N . VAL A 1 108 ? 9.405 4.015 8.350 1.00 92.75 108 VAL A N 1
ATOM 854 C CA . VAL A 1 108 ? 8.478 4.625 9.316 1.00 92.75 108 VAL A CA 1
ATOM 855 C C . VAL A 1 108 ? 9.145 4.880 10.666 1.00 92.75 108 VAL A C 1
ATOM 857 O O . VAL A 1 108 ? 8.958 5.952 11.230 1.00 92.75 108 VAL A O 1
ATOM 860 N N . ARG A 1 109 ? 9.939 3.932 11.186 1.00 93.00 109 ARG A N 1
ATOM 861 C CA . ARG A 1 109 ? 10.656 4.126 12.462 1.00 93.00 109 ARG A CA 1
ATOM 862 C C . ARG A 1 109 ? 11.682 5.256 12.407 1.00 93.00 109 ARG A C 1
ATOM 864 O O . ARG A 1 109 ? 11.922 5.884 13.429 1.00 93.00 109 ARG A O 1
ATOM 871 N N . LEU A 1 110 ? 12.277 5.495 11.241 1.00 92.56 110 LEU A N 1
ATOM 872 C CA . LEU A 1 110 ? 13.233 6.581 11.018 1.00 92.56 110 LEU A CA 1
ATOM 873 C C . LEU A 1 110 ? 12.554 7.925 10.708 1.00 92.56 110 LEU A C 1
ATOM 875 O O . LEU A 1 110 ? 13.244 8.930 10.602 1.00 92.56 110 LEU A O 1
ATOM 879 N N . GLY A 1 111 ? 11.223 7.954 10.565 1.00 88.31 111 GLY A N 1
ATOM 880 C CA . GLY A 1 111 ? 10.485 9.152 10.156 1.00 88.31 111 GLY A CA 1
ATOM 881 C C . GLY A 1 111 ? 10.653 9.513 8.676 1.00 88.31 111 GLY A C 1
ATOM 882 O O . GLY A 1 111 ? 10.266 10.604 8.278 1.00 88.31 111 GLY A O 1
ATOM 883 N N . ASP A 1 112 ? 11.190 8.600 7.865 1.00 87.69 112 ASP A N 1
ATOM 884 C CA . ASP A 1 112 ? 11.611 8.843 6.479 1.00 87.69 112 ASP A CA 1
ATOM 885 C C . ASP A 1 112 ? 10.799 7.995 5.486 1.00 87.69 112 ASP A C 1
ATOM 887 O O . ASP A 1 112 ? 11.319 7.345 4.578 1.00 87.69 112 ASP A O 1
ATOM 891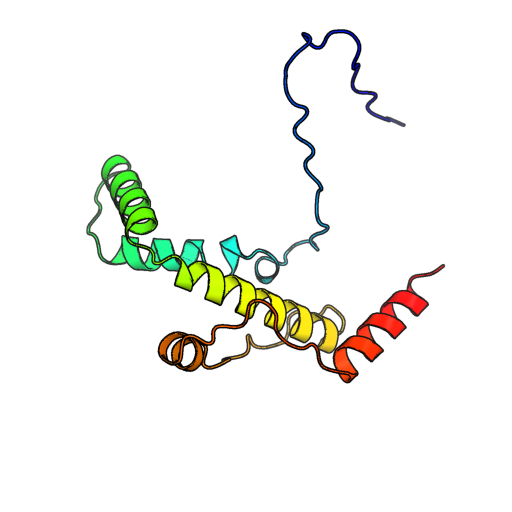 N N . LEU A 1 113 ? 9.482 7.899 5.707 1.00 88.38 113 LEU A N 1
ATOM 892 C CA . LEU A 1 113 ? 8.618 7.222 4.745 1.00 88.38 113 LEU A CA 1
ATOM 893 C C . LEU A 1 113 ? 8.487 8.098 3.496 1.00 88.38 113 LEU A C 1
ATOM 895 O O . LEU A 1 113 ? 7.799 9.116 3.514 1.00 88.38 113 LEU A O 1
ATOM 899 N N . LEU A 1 114 ? 9.125 7.659 2.413 1.00 84.88 114 LEU A N 1
ATOM 900 C CA . LEU A 1 114 ? 9.050 8.313 1.111 1.00 84.88 114 LEU A CA 1
ATOM 901 C C . LEU A 1 114 ? 7.594 8.509 0.665 1.00 84.88 114 LEU A C 1
ATOM 903 O O . LEU A 1 114 ? 6.744 7.646 0.886 1.00 84.88 114 LEU A O 1
ATOM 907 N N . LEU A 1 115 ? 7.325 9.629 -0.010 1.00 86.50 115 LEU A N 1
ATOM 908 C CA . LEU A 1 115 ? 6.051 9.876 -0.698 1.00 86.50 115 LEU A CA 1
ATOM 909 C C . LEU A 1 115 ? 6.034 9.236 -2.096 1.00 86.50 115 LEU A C 1
ATOM 911 O O . LEU A 1 115 ? 4.989 8.800 -2.584 1.00 86.50 115 LEU A O 1
ATOM 915 N N . SER A 1 116 ? 7.209 9.159 -2.724 1.00 89.94 116 SER A N 1
ATOM 916 C CA . SER A 1 116 ? 7.421 8.545 -4.030 1.00 89.94 116 SER A CA 1
ATOM 917 C C . 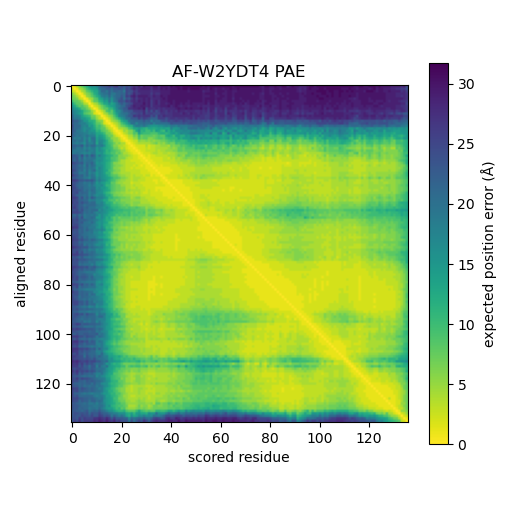SER A 1 116 ? 8.668 7.674 -4.009 1.00 89.94 116 SER A C 1
ATOM 919 O O . SER A 1 116 ? 9.707 8.081 -3.492 1.00 89.94 116 SER A O 1
ATOM 921 N N . LEU A 1 117 ? 8.575 6.494 -4.609 1.00 91.50 117 LEU A N 1
ATOM 922 C CA . LEU A 1 117 ? 9.715 5.647 -4.902 1.00 91.50 117 LEU A CA 1
ATOM 923 C C . LEU A 1 117 ? 10.438 6.155 -6.155 1.00 91.50 117 LEU A C 1
ATOM 925 O O . LEU A 1 117 ? 9.783 6.624 -7.092 1.00 91.50 117 LEU A O 1
ATOM 929 N N . PRO A 1 118 ? 11.776 6.057 -6.193 1.00 91.19 118 PRO A N 1
ATOM 930 C CA . PRO A 1 118 ? 12.512 6.214 -7.435 1.00 91.19 118 PRO A CA 1
ATOM 931 C C . PRO A 1 118 ? 12.155 5.064 -8.382 1.00 91.19 118 PRO A C 1
ATOM 933 O O . PRO A 1 118 ? 12.074 3.913 -7.964 1.00 91.19 118 PRO A O 1
ATOM 936 N N . CYS A 1 119 ? 11.962 5.385 -9.658 1.00 92.19 119 CYS A N 1
ATOM 937 C CA . CYS A 1 119 ? 11.737 4.402 -10.714 1.00 92.19 119 CYS A CA 1
ATOM 938 C C . CYS A 1 119 ? 13.077 4.046 -11.368 1.00 92.19 119 CYS A C 1
ATOM 940 O O . CYS A 1 119 ? 13.891 4.938 -11.635 1.00 92.19 119 CYS A O 1
ATOM 942 N N . SER A 1 120 ? 13.327 2.762 -11.622 1.00 94.50 120 SER A N 1
ATOM 943 C CA . SER A 1 120 ? 14.590 2.324 -12.210 1.00 94.50 120 SER A CA 1
ATOM 944 C C . SER A 1 120 ? 14.746 2.814 -13.656 1.00 94.50 120 SER A C 1
ATOM 946 O O . SER A 1 120 ? 13.781 2.957 -14.413 1.00 94.50 120 SER A O 1
ATOM 948 N N . SER A 1 121 ? 15.993 3.047 -14.077 1.00 94.19 121 SER A N 1
ATOM 949 C CA . SER A 1 121 ? 16.267 3.472 -15.458 1.00 94.19 121 SER A CA 1
ATOM 950 C C . SER A 1 121 ? 15.864 2.417 -16.496 1.00 94.19 121 SER A C 1
ATOM 952 O O . SER A 1 121 ? 15.520 2.772 -17.621 1.00 94.19 121 SER A O 1
ATOM 954 N N . GLU A 1 122 ? 15.881 1.135 -16.126 1.00 94.62 122 GLU A N 1
ATOM 955 C CA . GLU A 1 122 ? 15.421 0.028 -16.964 1.00 94.62 122 GLU A CA 1
ATOM 956 C C . GLU A 1 122 ? 13.907 0.093 -17.177 1.00 94.62 122 GLU A C 1
ATOM 958 O O . GLU A 1 122 ? 13.450 0.095 -18.321 1.00 94.62 122 GLU A O 1
ATOM 963 N N . THR A 1 123 ? 13.144 0.265 -16.095 1.00 93.88 123 THR A N 1
ATOM 964 C CA . THR A 1 123 ? 11.686 0.429 -16.131 1.00 93.88 123 THR A CA 1
ATOM 965 C C . THR A 1 123 ? 11.285 1.574 -17.063 1.00 93.88 123 THR A C 1
ATOM 967 O O . THR A 1 123 ? 10.406 1.418 -17.909 1.00 93.88 123 THR A O 1
ATOM 970 N N . VAL A 1 124 ? 11.973 2.718 -16.965 1.00 93.75 124 VAL A N 1
ATOM 971 C CA . VAL A 1 124 ? 11.715 3.883 -17.826 1.00 93.75 124 VAL A CA 1
ATOM 972 C C . VAL A 1 124 ? 11.997 3.573 -19.298 1.00 93.75 124 VAL A C 1
ATOM 974 O O . VAL A 1 124 ? 11.229 3.995 -20.160 1.00 93.75 124 VAL A O 1
ATOM 977 N N . LYS A 1 125 ? 13.074 2.841 -19.609 1.00 94.12 125 LYS A N 1
ATOM 978 C CA . LYS A 1 125 ? 13.397 2.447 -20.992 1.00 94.12 125 LYS A CA 1
ATOM 979 C C . LYS A 1 125 ? 12.331 1.521 -21.573 1.00 94.12 125 LYS A C 1
ATOM 981 O O . LYS A 1 125 ? 11.889 1.756 -22.692 1.00 94.12 125 LYS A O 1
ATOM 986 N N . ILE A 1 126 ? 11.898 0.514 -20.811 1.00 92.94 126 ILE A N 1
ATOM 987 C CA . ILE A 1 126 ? 10.853 -0.429 -21.237 1.00 92.94 126 ILE A CA 1
ATOM 988 C C . ILE A 1 126 ? 9.529 0.303 -21.458 1.00 92.94 126 ILE A C 1
ATOM 990 O O . ILE A 1 126 ? 8.897 0.119 -22.495 1.00 92.94 126 ILE A O 1
ATOM 994 N N . GLY A 1 127 ? 9.137 1.169 -20.519 1.00 91.25 127 GLY A N 1
ATOM 995 C CA . GLY A 1 127 ? 7.914 1.960 -20.635 1.00 91.25 127 GLY A CA 1
ATOM 996 C C . GLY A 1 127 ? 7.921 2.884 -21.853 1.00 91.25 127 GLY A C 1
ATOM 997 O O . GLY A 1 127 ? 6.918 2.967 -22.552 1.00 91.25 127 GLY A O 1
ATOM 998 N N . LYS A 1 128 ? 9.054 3.535 -22.150 1.00 91.69 128 LYS A N 1
ATOM 999 C CA . LYS A 1 128 ? 9.202 4.372 -23.352 1.00 91.69 128 LYS A CA 1
ATOM 1000 C C . LYS A 1 128 ? 9.087 3.560 -24.639 1.00 91.69 128 LYS A C 1
ATOM 1002 O O . LYS A 1 128 ? 8.278 3.918 -25.480 1.00 91.69 128 LYS A O 1
ATOM 1007 N N . ALA A 1 129 ? 9.813 2.447 -24.748 1.00 91.25 129 ALA A N 1
ATOM 1008 C CA . ALA A 1 129 ? 9.740 1.586 -25.929 1.00 91.25 129 ALA A CA 1
ATOM 1009 C C . ALA A 1 129 ? 8.308 1.082 -26.183 1.00 91.25 129 ALA A C 1
ATOM 1011 O O . ALA A 1 129 ? 7.830 1.114 -27.308 1.00 91.25 129 ALA A O 1
ATOM 1012 N N . ALA A 1 130 ? 7.588 0.698 -25.123 1.00 88.31 130 ALA A N 1
ATOM 1013 C CA . ALA A 1 130 ? 6.195 0.277 -25.240 1.00 88.31 130 ALA A CA 1
ATOM 1014 C C . ALA A 1 130 ? 5.250 1.408 -25.685 1.00 88.31 130 ALA A C 1
ATOM 1016 O O . ALA A 1 130 ? 4.235 1.130 -26.313 1.00 88.31 130 ALA A O 1
ATOM 1017 N N . LEU A 1 131 ? 5.545 2.669 -25.351 1.00 87.44 131 LEU A N 1
ATOM 1018 C CA . LEU A 1 131 ? 4.775 3.813 -25.846 1.00 87.44 131 LEU A CA 1
ATOM 1019 C C . LEU A 1 131 ? 5.075 4.088 -27.318 1.00 87.44 131 LEU A C 1
ATOM 1021 O O . LEU A 1 131 ? 4.139 4.337 -28.072 1.00 87.44 131 LEU A O 1
ATOM 1025 N N . ASP A 1 132 ? 6.343 4.003 -27.719 1.00 87.69 132 ASP A N 1
ATOM 1026 C CA . ASP A 1 132 ? 6.762 4.195 -29.109 1.00 87.69 132 ASP A CA 1
ATOM 1027 C C . ASP A 1 132 ? 6.131 3.132 -30.034 1.00 87.69 132 ASP A C 1
ATOM 1029 O O . ASP A 1 132 ? 5.688 3.464 -31.130 1.00 87.69 132 ASP A O 1
ATOM 1033 N N . ASP A 1 133 ? 5.981 1.889 -29.558 1.00 75.56 133 ASP A N 1
ATOM 1034 C CA . ASP A 1 133 ? 5.320 0.791 -30.286 1.00 75.56 133 ASP A CA 1
ATOM 1035 C C . ASP A 1 133 ? 3.786 0.951 -30.410 1.00 75.56 133 ASP A C 1
ATOM 1037 O O . ASP A 1 133 ? 3.157 0.308 -31.252 1.00 75.56 133 ASP A O 1
ATOM 1041 N N . VAL A 1 134 ? 3.156 1.774 -29.561 1.00 65.56 134 VAL A N 1
ATOM 1042 C CA . VAL A 1 134 ? 1.691 1.979 -29.523 1.00 65.56 134 VAL A CA 1
ATOM 1043 C C . VAL A 1 134 ? 1.248 3.169 -30.382 1.00 65.56 134 VAL A C 1
ATOM 1045 O O . VAL A 1 134 ? 0.062 3.283 -30.698 1.00 65.56 134 VAL A O 1
ATOM 1048 N N . VAL A 1 135 ? 2.172 4.039 -30.803 1.00 54.25 135 VAL A N 1
ATOM 1049 C CA . VAL A 1 135 ? 1.875 5.118 -31.756 1.00 54.25 135 VAL A CA 1
ATOM 1050 C C . VAL A 1 135 ? 1.784 4.532 -33.172 1.00 54.25 135 VAL A C 1
ATOM 1052 O O . VAL A 1 135 ? 2.759 4.517 -33.920 1.00 54.25 135 VAL A O 1
ATOM 1055 N N . VAL A 1 136 ? 0.587 4.054 -33.529 1.00 48.41 136 VAL A N 1
ATOM 1056 C CA . VAL A 1 136 ? 0.126 3.829 -34.913 1.00 48.41 136 VAL A CA 1
ATOM 1057 C C . VAL A 1 136 ? -1.014 4.791 -35.212 1.00 48.41 136 VAL A C 1
ATOM 1059 O O . VAL A 1 136 ? -1.939 4.880 -34.371 1.00 48.41 136 VAL A O 1
#

Sequence (136 aa):
MVEAKRSSKNRPAGIPELKCTSIAKPPRRPDFNVLDLGFFSSIQAHQYRKRVYNVEQLVDAVESGFVELKSVTLSKSFITLQSVLEQAMLDRGGNTYKIPHLGKDKWVRLGDLLLSLPCSSETVKIGKAALDDVVV

Radius of gyration: 20.53 Å; Cα contacts (8 Å, |Δi|>4): 85; chains: 1; bounding box: 47×41×52 Å

Solvent-accessible surface area (backbone atoms only — not comparable to full-atom values): 8665 Å² total; per-residue (Å²): 138,84,82,85,78,77,82,72,88,80,68,71,90,83,69,81,78,83,84,78,80,85,76,91,73,71,85,96,47,58,65,80,33,52,51,68,59,36,45,54,58,50,30,48,60,48,28,71,76,52,90,65,90,51,68,66,52,43,52,54,36,44,54,50,19,53,72,69,49,57,70,67,56,53,54,52,25,50,51,48,35,54,52,43,56,47,46,25,43,68,51,73,70,49,83,85,69,77,83,80,85,79,59,61,69,59,32,51,75,71,73,58,62,68,92,68,80,87,78,56,73,64,39,53,50,49,49,48,53,57,50,63,73,63,72,121